Protein AF-E4ZTF1-F1 (afdb_monomer)

Solvent-accessible surface area (backbone atoms only — not comparable to full-atom values): 9663 Å² total; per-residue (Å²): 137,86,93,84,86,86,80,79,78,85,90,66,87,84,82,73,86,77,74,90,74,79,86,78,76,88,77,73,68,94,71,64,85,81,77,79,84,77,82,87,83,82,92,81,90,79,93,79,84,87,80,81,90,63,70,79,76,59,64,53,52,63,57,49,49,52,49,51,52,52,49,51,52,50,50,50,56,51,50,58,60,52,62,54,50,54,56,52,45,55,53,51,48,56,50,48,51,57,48,50,51,54,52,51,50,56,53,50,51,39,52,51,49,30,62,68,25,57,91,73,36,70,68,62,20,52,52,39,43,52,51,40,56,50,48,57,57,56,67,28,68,68,55,62,66,62,73,79,118

Foldseek 3Di:
DDDDDDDDDDPDDDDDDDPDDDDDDDDDDPPPPPPPDDDDDDDDDDDDDDDDDDVVVPPCPVVVVVVVVVVVVVCVVVCVVPVVPVVVVVVVVVVVVVLCVVLCVVLVVLVVQLVVCVVVPPVSNVVSVVVSVVSCVCSPPCNVVVPPD

InterPro domains:
  IPR019191 Essential protein Yae1, N-terminal [PF09811] (73-110)
  IPR038881 Yae1-like [PTHR18829] (54-128)

Organism: Leptosphaeria maculans (strain JN3 / isolate v23.1.3 / race Av1-4-5-6-7-8) (NCBI:txid985895)

Structure (mmCIF, N/CA/C/O backbone):
data_AF-E4ZTF1-F1
#
_entry.id   AF-E4ZTF1-F1
#
loop_
_atom_site.group_PDB
_atom_site.id
_atom_site.type_symbol
_atom_site.label_atom_id
_atom_site.label_alt_id
_atom_site.label_comp_id
_atom_site.label_asym_id
_atom_site.label_entity_id
_atom_site.label_seq_id
_atom_site.pdbx_PDB_ins_code
_atom_site.Cartn_x
_atom_site.Cartn_y
_atom_site.Cartn_z
_atom_site.occupancy
_atom_site.B_iso_or_equiv
_atom_site.auth_seq_id
_atom_site.auth_comp_id
_atom_site.auth_asym_id
_atom_site.auth_atom_id
_atom_site.pdbx_PDB_model_num
ATOM 1 N N . MET A 1 1 ? -35.620 -6.249 -41.246 1.00 35.97 1 MET A N 1
ATOM 2 C CA . MET A 1 1 ? -35.145 -5.214 -42.187 1.00 35.97 1 MET A CA 1
ATOM 3 C C . MET A 1 1 ? -34.081 -4.368 -41.490 1.00 35.97 1 MET A C 1
ATOM 5 O O . MET A 1 1 ? -34.419 -3.643 -40.570 1.00 35.97 1 MET A O 1
ATOM 9 N N . ASN A 1 2 ? -32.825 -4.595 -41.890 1.00 41.12 2 ASN A N 1
ATOM 10 C CA . ASN A 1 2 ? -31.554 -3.861 -41.730 1.00 41.12 2 ASN A CA 1
ATOM 11 C C . ASN A 1 2 ? -31.261 -2.955 -40.509 1.00 41.12 2 ASN A C 1
ATOM 13 O O . ASN A 1 2 ? -31.811 -1.861 -40.412 1.00 41.12 2 ASN A O 1
ATOM 17 N N . PRO A 1 3 ? -30.246 -3.334 -39.702 1.00 45.59 3 PRO A N 1
ATOM 18 C CA . PRO A 1 3 ? -29.502 -2.468 -38.792 1.00 45.59 3 PRO A CA 1
ATOM 19 C C . PRO A 1 3 ? -28.074 -2.204 -39.318 1.00 45.59 3 PRO A C 1
ATOM 21 O O . PRO A 1 3 ? -27.203 -3.038 -39.121 1.00 45.59 3 PRO A O 1
ATOM 24 N N . LEU A 1 4 ? -27.812 -1.069 -39.972 1.00 47.94 4 LEU A N 1
ATOM 25 C CA . LEU A 1 4 ? -26.454 -0.568 -40.264 1.00 47.94 4 LEU A CA 1
ATOM 26 C C . LEU A 1 4 ? -26.533 0.957 -40.443 1.00 47.94 4 LEU A C 1
ATOM 28 O O . LEU A 1 4 ? -26.908 1.447 -41.504 1.00 47.94 4 LEU A O 1
ATOM 32 N N . GLY A 1 5 ? -26.240 1.700 -39.376 1.00 42.84 5 GLY A N 1
ATOM 33 C CA . GLY A 1 5 ? -26.024 3.147 -39.404 1.00 42.84 5 GLY A CA 1
ATOM 34 C C . GLY A 1 5 ? -24.562 3.420 -39.082 1.00 42.84 5 GLY A C 1
ATOM 35 O O . GLY A 1 5 ? -24.199 3.579 -37.922 1.00 42.84 5 GLY A O 1
ATOM 36 N N . GLU A 1 6 ? -23.729 3.371 -40.112 1.00 42.78 6 GLU A N 1
ATOM 37 C CA . GLU A 1 6 ? -22.297 3.660 -40.089 1.00 42.78 6 GLU A CA 1
ATOM 38 C C . GLU A 1 6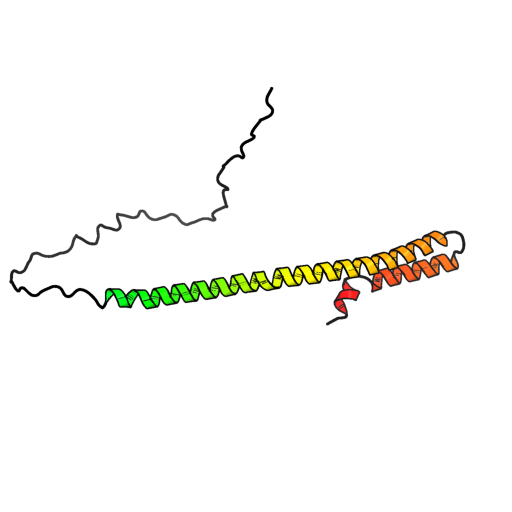 ? -22.092 5.154 -39.762 1.00 42.78 6 GLU A C 1
ATOM 40 O O . GLU A 1 6 ? -22.520 6.024 -40.518 1.00 42.78 6 GLU A O 1
ATOM 45 N N . VAL A 1 7 ? -21.493 5.474 -38.611 1.00 53.75 7 VAL A N 1
ATOM 46 C CA . VAL A 1 7 ? -21.104 6.851 -38.262 1.00 53.75 7 VAL A CA 1
ATOM 47 C C . VAL A 1 7 ? -19.615 6.997 -38.568 1.00 53.75 7 VAL A C 1
ATOM 49 O O . VAL A 1 7 ? -18.769 6.537 -37.803 1.00 53.75 7 VAL A O 1
ATOM 52 N N . SER A 1 8 ? -19.300 7.609 -39.711 1.00 50.00 8 SER A N 1
ATOM 53 C CA . SER A 1 8 ? -17.930 7.957 -40.108 1.00 50.00 8 SER A CA 1
ATOM 54 C C . SER A 1 8 ? -17.266 8.910 -39.103 1.00 50.00 8 SER A C 1
ATOM 56 O O . SER A 1 8 ? -17.899 9.887 -38.692 1.00 50.00 8 SER A O 1
ATOM 58 N N . PRO A 1 9 ? -15.982 8.715 -38.748 1.00 53.41 9 PRO A N 1
ATOM 59 C CA . PRO A 1 9 ? -15.224 9.705 -37.994 1.00 53.41 9 PRO A CA 1
ATOM 60 C C . PRO A 1 9 ? -14.840 10.893 -38.899 1.00 53.41 9 PRO A C 1
ATOM 62 O O . PRO A 1 9 ? -14.481 10.685 -40.063 1.00 53.41 9 PRO A O 1
ATOM 65 N N . PRO A 1 10 ? -14.876 12.143 -38.402 1.00 48.25 10 PRO A N 1
ATOM 66 C CA . PRO A 1 10 ? -14.440 13.295 -39.180 1.00 48.25 10 PRO A CA 1
ATOM 67 C C . PRO A 1 10 ? -12.918 13.249 -39.379 1.00 48.25 10 PRO A C 1
ATOM 69 O O . PRO A 1 10 ? -12.143 13.431 -38.442 1.00 48.25 10 PRO A O 1
ATOM 72 N N . GLN A 1 11 ? -12.488 13.025 -40.620 1.00 50.34 11 GLN A N 1
ATOM 73 C CA . GLN A 1 11 ? -11.110 13.240 -41.058 1.00 50.34 11 GLN A CA 1
ATOM 74 C C . GLN A 1 11 ? -10.873 14.746 -41.233 1.00 50.34 11 GLN A C 1
ATOM 76 O O . GLN A 1 11 ? -11.033 15.297 -42.320 1.00 50.34 11 GLN A O 1
ATOM 81 N N . GLY A 1 12 ? -10.533 15.422 -40.137 1.00 48.72 12 GLY A N 1
ATOM 82 C CA . GLY A 1 12 ? -9.988 16.780 -40.147 1.00 48.72 12 GLY A CA 1
ATOM 83 C C . GLY A 1 12 ? -8.503 16.755 -39.768 1.00 48.72 12 GLY A C 1
ATOM 84 O O . GLY A 1 12 ? -8.133 15.995 -38.872 1.00 48.72 12 GLY A O 1
ATOM 85 N N . PRO A 1 13 ? -7.629 17.546 -40.415 1.00 46.84 13 PRO A N 1
ATOM 86 C CA . PRO A 1 13 ? -6.220 17.608 -40.045 1.00 46.84 13 PRO A CA 1
ATOM 87 C C . PRO A 1 13 ? -6.052 18.265 -38.667 1.00 46.84 13 PRO A C 1
ATOM 89 O O . PRO A 1 13 ? -6.439 19.414 -38.453 1.00 46.84 13 PRO A O 1
ATOM 92 N N . THR A 1 14 ? -5.459 17.529 -37.727 1.00 48.69 14 THR A N 1
ATOM 93 C CA . THR A 1 14 ? -5.076 18.014 -36.396 1.00 48.69 14 THR A CA 1
ATOM 94 C C . THR A 1 14 ? -4.039 19.131 -36.532 1.00 48.69 14 THR A C 1
ATOM 96 O O . THR A 1 14 ? -2.886 18.887 -36.882 1.00 48.69 14 THR A O 1
ATOM 99 N N . HIS A 1 15 ? -4.448 20.371 -36.271 1.00 45.50 15 HIS A N 1
ATOM 100 C CA . HIS A 1 15 ? -3.586 21.547 -36.354 1.00 45.50 15 HIS A CA 1
ATOM 101 C C . HIS A 1 15 ? -2.708 21.634 -35.091 1.00 45.50 15 HIS A C 1
ATOM 103 O O . HIS A 1 15 ? -3.138 22.131 -34.051 1.00 45.50 15 HIS A O 1
ATOM 109 N N . LEU A 1 16 ? -1.479 21.112 -35.159 1.00 40.09 16 LEU A N 1
ATOM 110 C CA . LEU A 1 16 ? -0.447 21.367 -34.149 1.00 40.09 16 LEU A CA 1
ATOM 111 C C . LEU A 1 16 ? 0.081 22.793 -34.350 1.00 40.09 16 LEU A C 1
ATOM 113 O O . LEU A 1 16 ? 0.472 23.166 -35.454 1.00 40.09 16 LEU A O 1
ATOM 117 N N . ALA A 1 17 ? 0.060 23.600 -33.289 1.00 43.62 17 ALA A N 1
ATOM 118 C CA . ALA A 1 17 ? 0.485 24.995 -33.311 1.00 43.62 17 ALA A CA 1
ATOM 119 C C . ALA A 1 17 ? 1.964 25.127 -33.724 1.00 43.62 17 ALA A C 1
ATOM 121 O O . ALA A 1 17 ? 2.870 24.897 -32.923 1.00 43.62 17 ALA A O 1
ATOM 122 N N . ALA A 1 18 ? 2.207 25.516 -34.977 1.00 45.00 18 ALA A N 1
ATOM 123 C CA . ALA A 1 18 ? 3.513 25.954 -35.444 1.00 45.00 18 ALA A CA 1
ATOM 124 C C . ALA A 1 18 ? 3.793 27.356 -34.879 1.00 45.00 18 ALA A C 1
ATOM 126 O O . ALA A 1 18 ? 3.124 28.331 -35.227 1.00 45.00 18 ALA A O 1
ATOM 127 N N . GLY A 1 19 ? 4.762 27.451 -33.968 1.00 41.59 19 GLY A N 1
ATOM 128 C CA . GLY A 1 19 ? 5.330 28.727 -33.546 1.00 41.59 19 GLY A CA 1
ATOM 129 C C . GLY A 1 19 ? 5.931 29.484 -34.736 1.00 41.59 19 GLY A C 1
ATOM 130 O O . GLY A 1 19 ? 6.387 28.878 -35.702 1.00 41.59 19 GLY A O 1
ATOM 131 N N . HIS A 1 20 ? 5.895 30.814 -34.648 1.00 54.47 20 HIS A N 1
ATOM 132 C CA . HIS A 1 20 ? 6.386 31.790 -35.625 1.00 54.47 20 HIS A CA 1
ATOM 133 C C . HIS A 1 20 ? 7.668 31.362 -36.368 1.00 54.47 20 HIS A C 1
ATOM 135 O O . HIS A 1 20 ? 8.752 31.350 -35.786 1.00 54.47 20 HIS A O 1
ATOM 141 N N . ALA A 1 21 ? 7.554 31.117 -37.675 1.00 50.38 21 ALA A N 1
ATOM 142 C CA . ALA A 1 21 ? 8.686 31.172 -38.595 1.00 50.38 21 ALA A CA 1
ATOM 143 C C . ALA A 1 21 ? 8.817 32.609 -39.154 1.00 50.38 21 ALA A C 1
ATOM 145 O O . ALA A 1 21 ? 7.790 33.236 -39.431 1.00 50.38 21 ALA A O 1
ATOM 146 N N . PRO A 1 22 ? 10.035 33.163 -39.305 1.00 59.41 22 PRO A N 1
ATOM 147 C CA . PRO A 1 22 ? 10.243 34.486 -39.900 1.00 59.41 22 PRO A CA 1
ATOM 148 C C . PRO A 1 22 ? 9.831 34.511 -41.388 1.00 59.41 22 PRO A C 1
ATOM 150 O O . PRO A 1 22 ? 9.803 33.454 -42.025 1.00 59.41 22 PRO A O 1
ATOM 153 N N . PRO A 1 23 ? 9.507 35.690 -41.960 1.00 56.19 23 PRO A N 1
ATOM 154 C CA . PRO A 1 23 ? 9.066 35.795 -43.347 1.00 56.19 23 PRO A CA 1
ATOM 155 C C . PRO A 1 23 ? 10.167 35.325 -44.303 1.00 56.19 23 PRO A C 1
ATOM 157 O O . PRO A 1 23 ? 11.320 35.746 -44.213 1.00 56.19 23 PRO A O 1
ATOM 160 N N . THR A 1 24 ? 9.794 34.438 -45.220 1.00 55.75 24 THR A N 1
ATOM 161 C CA . THR A 1 24 ? 10.641 33.950 -46.310 1.00 55.75 24 THR A CA 1
ATOM 162 C C . THR A 1 24 ? 10.985 35.122 -47.243 1.00 55.75 24 THR A C 1
ATOM 164 O O . THR A 1 24 ? 10.069 35.845 -47.644 1.00 55.75 24 THR A O 1
ATOM 167 N N . PRO A 1 25 ? 12.262 35.353 -47.604 1.00 59.81 25 PRO A N 1
ATOM 168 C CA . PRO A 1 25 ? 12.597 36.293 -48.670 1.00 59.81 25 PRO A CA 1
ATOM 169 C C . PRO A 1 25 ? 12.094 35.747 -50.021 1.00 59.81 25 PRO A C 1
ATOM 171 O O . PRO A 1 25 ? 11.961 34.528 -50.171 1.00 59.81 25 PRO A O 1
ATOM 174 N N . PRO A 1 26 ? 11.797 36.612 -51.008 1.00 54.16 26 PRO A N 1
ATOM 175 C CA . PRO A 1 26 ? 11.411 36.152 -52.333 1.00 54.16 26 PRO A CA 1
ATOM 176 C C . PRO A 1 26 ? 12.613 35.434 -52.952 1.00 54.16 26 PRO A C 1
ATOM 178 O O . PRO A 1 26 ? 13.658 36.038 -53.181 1.00 54.16 26 PRO A O 1
ATOM 181 N N . HIS A 1 27 ? 12.490 34.127 -53.163 1.00 53.19 27 HIS A N 1
ATOM 182 C CA . HIS A 1 27 ? 13.487 33.375 -53.907 1.00 53.19 27 HIS A CA 1
ATOM 183 C C . HIS A 1 27 ? 13.264 33.625 -55.398 1.00 53.19 27 HIS A C 1
ATOM 185 O O . HIS A 1 27 ? 12.376 33.025 -56.005 1.00 53.19 27 HIS A O 1
ATOM 191 N N . ASP A 1 28 ? 14.080 34.512 -55.969 1.00 55.03 28 ASP A N 1
ATOM 192 C CA . ASP A 1 28 ? 14.380 34.477 -57.395 1.00 55.03 28 ASP A CA 1
ATOM 193 C C . ASP A 1 28 ? 15.029 33.123 -57.727 1.00 55.03 28 ASP A C 1
ATOM 195 O O . ASP A 1 28 ? 15.788 32.541 -56.949 1.00 55.03 28 ASP A O 1
ATOM 199 N N . ASN A 1 29 ? 14.600 32.583 -58.858 1.00 57.72 29 ASN A N 1
ATOM 200 C CA . ASN A 1 29 ? 14.756 31.214 -59.328 1.00 57.72 29 ASN A CA 1
ATOM 201 C C . ASN A 1 29 ? 16.150 30.580 -59.050 1.00 57.72 29 ASN A C 1
ATOM 203 O O . ASN A 1 29 ? 17.134 30.989 -59.664 1.00 57.72 29 ASN A O 1
ATOM 207 N N . PRO A 1 30 ? 16.262 29.514 -58.226 1.00 57.62 30 PRO A N 1
ATOM 208 C CA . PRO A 1 30 ? 17.543 28.905 -57.828 1.00 57.62 30 PRO A CA 1
ATOM 209 C C . PRO A 1 30 ? 18.260 28.107 -58.941 1.00 57.62 30 PRO A C 1
ATOM 211 O O . PRO A 1 30 ? 19.200 27.366 -58.660 1.00 57.62 30 PRO A O 1
ATOM 214 N N . LEU A 1 31 ? 17.811 28.218 -60.196 1.00 53.72 31 LEU A N 1
ATOM 215 C CA . LEU A 1 31 ? 18.425 27.586 -61.370 1.00 53.72 31 LEU A CA 1
ATOM 216 C C . LEU A 1 31 ? 19.021 28.588 -62.379 1.00 53.72 31 LEU A C 1
ATOM 218 O O . LEU A 1 31 ? 19.566 28.148 -63.391 1.00 53.72 31 LEU A O 1
ATOM 222 N N . ASP A 1 32 ? 18.941 29.901 -62.132 1.00 55.59 32 ASP A N 1
ATOM 223 C CA . ASP A 1 32 ? 19.371 30.924 -63.106 1.00 55.59 32 ASP A CA 1
ATOM 224 C C . ASP A 1 32 ? 20.895 31.198 -63.107 1.00 55.59 32 ASP A C 1
ATOM 226 O O . ASP A 1 32 ? 21.456 31.655 -64.101 1.00 55.59 32 ASP A O 1
ATOM 230 N N . ASP A 1 33 ? 21.616 30.806 -62.051 1.00 63.09 33 ASP A N 1
ATOM 231 C CA . ASP A 1 33 ? 23.062 31.070 -61.913 1.00 63.09 33 ASP A CA 1
ATOM 232 C C . ASP A 1 33 ? 23.975 30.044 -62.614 1.00 63.09 33 ASP A C 1
ATOM 234 O O . ASP A 1 33 ? 25.191 30.225 -62.682 1.00 63.09 33 ASP A O 1
ATOM 238 N N . ILE A 1 34 ? 23.428 28.943 -63.142 1.00 59.56 34 ILE A N 1
ATOM 239 C CA . ILE A 1 34 ? 24.246 27.826 -63.655 1.00 59.56 34 ILE A CA 1
ATOM 240 C C . ILE A 1 34 ? 24.629 28.015 -65.135 1.00 59.56 34 ILE A C 1
ATOM 242 O O . ILE A 1 34 ? 25.632 27.458 -65.582 1.00 59.56 34 ILE A O 1
ATOM 246 N N . TYR A 1 35 ? 23.887 28.825 -65.903 1.00 56.28 35 TYR A N 1
ATOM 247 C CA . TYR A 1 35 ? 24.025 28.864 -67.370 1.00 56.28 35 TYR A CA 1
ATOM 248 C C . TYR A 1 35 ? 24.395 30.222 -67.994 1.00 56.28 35 TYR A C 1
ATOM 250 O O . TYR A 1 35 ? 24.479 30.300 -69.218 1.00 56.28 35 TYR A O 1
ATOM 258 N N . HIS A 1 36 ? 24.696 31.271 -67.218 1.00 50.44 36 HIS A N 1
ATOM 259 C CA . HIS A 1 36 ? 24.928 32.621 -67.772 1.00 50.44 36 HIS A CA 1
ATOM 260 C C . HIS A 1 36 ? 26.375 33.144 -67.786 1.00 50.44 36 HIS A C 1
ATOM 262 O O . HIS A 1 36 ? 26.596 34.342 -67.955 1.00 50.44 36 HIS A O 1
ATOM 268 N N . SER A 1 37 ? 27.405 32.300 -67.689 1.00 58.94 37 SER A N 1
ATOM 269 C CA . SER A 1 37 ? 28.791 32.774 -67.872 1.00 58.94 37 SER A CA 1
ATOM 270 C C . SER A 1 37 ? 29.719 31.720 -68.468 1.00 58.94 37 SER A C 1
ATOM 272 O O . SER A 1 37 ? 30.589 31.183 -67.791 1.00 58.94 37 SER A O 1
ATOM 274 N N . ALA A 1 38 ? 29.577 31.464 -69.769 1.00 52.69 38 ALA A N 1
ATOM 275 C CA . ALA A 1 38 ? 30.655 30.879 -70.561 1.00 52.69 38 ALA A CA 1
ATOM 276 C C . ALA A 1 38 ? 31.075 31.872 -71.667 1.00 52.69 38 ALA A C 1
ATOM 278 O O . ALA A 1 38 ? 30.246 32.219 -72.511 1.00 52.69 38 ALA A O 1
ATOM 279 N N . PRO A 1 39 ? 32.329 32.369 -71.667 1.00 58.44 39 PRO A N 1
ATOM 280 C CA . PRO A 1 39 ? 32.857 33.212 -72.739 1.00 58.44 39 PRO A CA 1
ATOM 281 C C . PRO A 1 39 ? 33.036 32.407 -74.047 1.00 58.44 39 PRO A C 1
ATOM 283 O O . PRO A 1 39 ? 33.133 31.179 -74.002 1.00 58.44 39 PRO A O 1
ATOM 286 N N . PRO A 1 40 ? 33.081 33.072 -75.220 1.00 42.16 40 PRO A N 1
ATOM 287 C CA . PRO A 1 40 ? 33.167 32.407 -76.521 1.00 42.16 40 PRO A CA 1
ATOM 288 C C . PRO A 1 40 ? 34.438 31.548 -76.673 1.00 42.16 40 PRO A C 1
ATOM 290 O O . PRO A 1 40 ? 3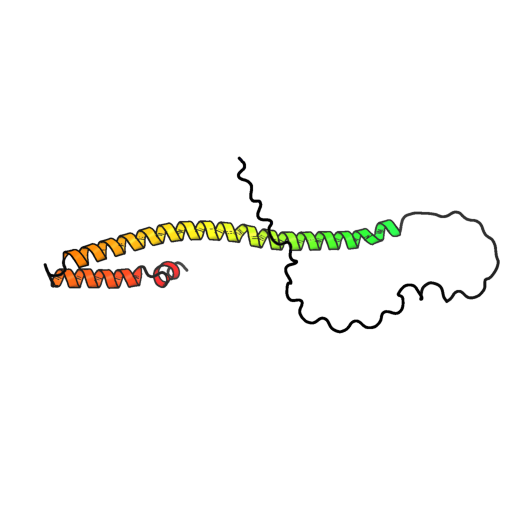5.521 31.920 -76.226 1.00 42.16 40 PRO A O 1
ATOM 293 N N . SER A 1 41 ? 34.259 30.395 -77.323 1.00 43.19 41 SER A N 1
ATOM 294 C CA . SER A 1 41 ? 35.170 29.259 -77.544 1.00 43.19 41 SER A CA 1
ATO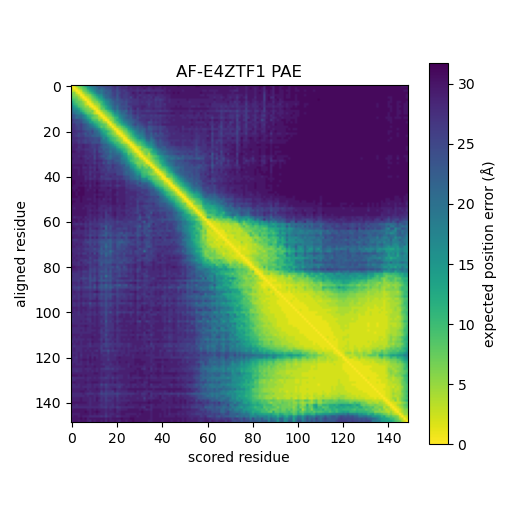M 295 C C . SER A 1 41 ? 36.636 29.570 -77.891 1.00 43.19 41 SER A C 1
ATOM 297 O O . SER A 1 41 ? 36.907 30.506 -78.644 1.00 43.19 41 SER A O 1
ATOM 299 N N . PRO A 1 42 ? 37.557 28.634 -77.577 1.00 44.25 42 PRO A N 1
ATOM 300 C CA . PRO A 1 42 ? 38.685 28.334 -78.450 1.00 44.25 42 PRO A CA 1
ATOM 301 C C . PRO A 1 42 ? 38.590 26.915 -79.039 1.00 44.25 42 PRO A C 1
ATOM 303 O O . PRO A 1 42 ? 38.402 25.916 -78.348 1.00 44.25 42 PRO A O 1
ATOM 306 N N . THR A 1 43 ? 38.734 26.845 -80.357 1.00 46.59 43 THR A N 1
ATOM 307 C CA . THR A 1 43 ? 38.806 25.640 -81.188 1.00 46.59 43 THR A CA 1
ATOM 308 C C . THR A 1 43 ? 40.121 24.878 -80.960 1.00 46.59 43 THR A C 1
ATOM 310 O O . THR A 1 43 ? 41.177 25.460 -81.186 1.00 46.59 43 THR A O 1
ATOM 313 N N . ALA A 1 44 ? 40.083 23.582 -80.614 1.00 37.19 44 ALA A N 1
ATOM 314 C CA . ALA A 1 44 ? 41.101 22.583 -80.997 1.00 37.19 44 ALA A CA 1
ATOM 315 C C . ALA A 1 44 ? 40.633 21.139 -80.675 1.00 37.19 44 ALA A C 1
ATOM 317 O O . ALA A 1 44 ? 40.031 20.924 -79.623 1.00 37.19 44 ALA A O 1
ATOM 318 N N . PRO A 1 45 ? 40.898 20.142 -81.545 1.00 51.53 45 PRO A N 1
ATOM 319 C CA . PRO A 1 45 ? 40.393 18.779 -81.401 1.00 51.53 45 PRO A CA 1
ATOM 320 C C . PRO A 1 45 ? 41.389 17.891 -80.645 1.00 51.53 45 PRO A C 1
ATOM 322 O O . PRO A 1 45 ? 42.565 17.860 -80.999 1.00 51.53 45 PRO A O 1
ATOM 325 N N . ASN A 1 46 ? 40.930 17.096 -79.674 1.00 37.59 46 ASN A N 1
ATOM 326 C CA . ASN A 1 46 ? 41.564 15.799 -79.431 1.00 37.59 46 ASN A CA 1
ATOM 327 C C . ASN A 1 46 ? 40.633 14.820 -78.699 1.00 37.59 46 ASN A C 1
ATOM 329 O O . ASN A 1 46 ? 40.311 14.972 -77.525 1.00 37.59 46 ASN A O 1
ATOM 333 N N . THR A 1 47 ? 40.212 13.803 -79.440 1.00 52.06 47 THR A N 1
ATOM 334 C CA . THR A 1 47 ? 39.686 12.508 -78.997 1.00 52.06 47 THR A CA 1
ATOM 335 C C . THR A 1 47 ? 40.488 11.924 -77.837 1.00 52.06 47 THR A C 1
ATOM 337 O O . THR A 1 47 ? 41.679 11.728 -78.028 1.00 52.06 47 THR A O 1
ATOM 340 N N . LEU A 1 48 ? 39.840 11.550 -76.724 1.00 44.97 48 LEU A N 1
ATOM 341 C CA . LEU A 1 48 ? 40.201 10.426 -75.834 1.00 44.97 48 LEU A CA 1
ATOM 342 C C . LEU A 1 48 ? 38.971 10.047 -74.960 1.00 44.97 48 LEU A C 1
ATOM 344 O O . LEU A 1 48 ? 38.170 10.923 -74.631 1.00 44.97 48 LEU A O 1
ATOM 348 N N . PRO A 1 49 ? 38.759 8.755 -74.635 1.00 46.31 49 PRO A N 1
ATOM 349 C CA . PRO A 1 49 ? 37.475 8.230 -74.169 1.00 46.31 49 PRO A CA 1
ATOM 350 C C . PRO A 1 49 ? 37.221 8.483 -72.677 1.00 46.31 49 PRO A C 1
ATOM 352 O O . PRO A 1 49 ? 38.123 8.398 -71.845 1.00 46.31 49 PRO A O 1
ATOM 355 N N . ALA A 1 50 ? 35.950 8.722 -72.351 1.00 51.06 50 ALA A N 1
ATOM 356 C CA . ALA A 1 50 ? 35.427 8.841 -70.997 1.00 51.06 50 ALA A CA 1
ATOM 357 C C . ALA A 1 50 ? 35.816 7.632 -70.124 1.00 51.06 50 ALA A C 1
ATOM 359 O O . ALA A 1 50 ? 35.401 6.503 -70.386 1.00 51.06 50 ALA A O 1
ATOM 360 N N . HIS A 1 51 ? 36.582 7.877 -69.061 1.00 48.75 51 HIS A N 1
ATOM 361 C CA . HIS A 1 51 ? 36.625 6.996 -67.897 1.00 48.75 51 HIS A CA 1
ATOM 362 C C . HIS A 1 51 ? 35.424 7.324 -67.007 1.00 48.75 51 HIS A C 1
ATOM 364 O O . HIS A 1 51 ? 35.379 8.420 -66.447 1.00 48.75 51 HIS A O 1
ATOM 370 N N . PRO A 1 52 ? 34.454 6.415 -66.827 1.00 59.59 52 PRO A N 1
ATOM 371 C CA . PRO A 1 52 ? 33.560 6.510 -65.694 1.00 59.59 52 PRO A CA 1
ATOM 372 C C . PRO A 1 52 ? 34.273 5.884 -64.479 1.00 59.59 52 PRO A C 1
ATOM 374 O O . PRO A 1 52 ? 35.059 4.953 -64.639 1.00 59.59 52 PRO A O 1
ATOM 377 N N . ARG A 1 53 ? 33.897 6.304 -63.266 1.00 54.78 53 ARG A N 1
ATOM 378 C CA . ARG A 1 53 ? 34.044 5.539 -62.005 1.00 54.78 53 ARG A CA 1
ATOM 379 C C . ARG A 1 53 ? 35.381 5.648 -61.262 1.00 54.78 53 ARG A C 1
ATOM 381 O O . ARG A 1 53 ? 36.332 4.934 -61.546 1.00 54.78 53 ARG A O 1
ATOM 388 N N . ALA A 1 54 ? 35.353 6.443 -60.192 1.00 50.19 54 ALA A N 1
ATOM 389 C CA . ALA A 1 54 ? 35.913 6.086 -58.876 1.00 50.19 54 ALA A CA 1
ATOM 390 C C . ALA A 1 54 ? 35.534 7.138 -57.816 1.00 50.19 54 ALA A C 1
ATOM 392 O O . ALA A 1 54 ? 35.247 6.791 -56.675 1.00 50.19 54 ALA A O 1
ATOM 393 N N . HIS A 1 55 ? 35.495 8.419 -58.200 1.00 50.25 55 HIS A N 1
ATOM 394 C CA . HIS A 1 55 ? 35.357 9.530 -57.250 1.00 50.25 55 HIS A CA 1
ATOM 395 C C . HIS A 1 55 ? 33.926 9.755 -56.726 1.00 50.25 55 HIS A C 1
ATOM 397 O O . HIS A 1 55 ? 33.760 10.112 -55.565 1.00 50.25 55 HIS A O 1
ATOM 403 N N . GLU A 1 56 ? 32.888 9.478 -57.521 1.00 52.03 56 GLU A N 1
ATOM 404 C CA . GLU A 1 56 ? 31.486 9.626 -57.078 1.00 52.03 56 GLU A CA 1
ATOM 405 C C . GLU A 1 56 ? 31.042 8.535 -56.092 1.00 52.03 56 GLU A C 1
ATOM 407 O O . GLU A 1 56 ? 30.236 8.793 -55.208 1.00 52.03 56 GLU A O 1
ATOM 412 N N . ILE A 1 57 ? 31.606 7.325 -56.180 1.00 52.47 57 ILE A N 1
ATOM 413 C CA . ILE A 1 57 ? 31.227 6.193 -55.313 1.00 52.47 57 ILE A CA 1
ATOM 414 C C . ILE A 1 57 ? 31.853 6.329 -53.908 1.00 52.47 57 ILE A C 1
ATOM 416 O O . ILE A 1 57 ? 31.328 5.783 -52.939 1.00 52.47 57 ILE A O 1
ATOM 420 N N . LEU A 1 58 ? 32.958 7.077 -53.771 1.00 53.94 58 LEU A N 1
ATOM 421 C CA . LEU A 1 58 ? 33.691 7.229 -52.505 1.00 53.94 58 LEU A CA 1
ATOM 422 C C . LEU A 1 58 ? 33.174 8.366 -51.599 1.00 53.94 58 LEU A C 1
ATOM 424 O O . LEU A 1 58 ? 33.406 8.318 -50.392 1.00 53.94 58 LEU A O 1
ATOM 428 N N . SER A 1 59 ? 32.491 9.376 -52.151 1.00 58.84 59 SER A N 1
ATOM 429 C CA . SER A 1 59 ? 32.092 10.597 -51.419 1.00 58.84 59 SER A CA 1
ATOM 430 C C . SER A 1 59 ? 30.887 10.395 -50.485 1.00 58.84 59 SER A C 1
ATOM 432 O O . SER A 1 59 ? 30.796 11.019 -49.427 1.00 58.84 59 SER A O 1
ATOM 434 N N . ASP A 1 60 ? 29.988 9.468 -50.826 1.00 63.91 60 ASP A N 1
ATOM 435 C CA . ASP A 1 60 ? 28.750 9.229 -50.069 1.00 63.91 60 ASP A CA 1
ATOM 436 C C . ASP A 1 60 ? 28.914 8.274 -48.881 1.00 63.91 60 ASP A C 1
ATOM 438 O O . ASP A 1 60 ? 28.074 8.257 -47.980 1.00 63.91 60 ASP A O 1
ATOM 442 N N . LEU A 1 61 ? 29.995 7.491 -48.830 1.00 74.38 61 LEU A N 1
ATOM 443 C CA . LEU A 1 61 ? 30.255 6.552 -47.732 1.00 74.38 61 LEU A CA 1
ATOM 444 C C . LEU A 1 61 ? 30.417 7.249 -46.366 1.00 74.38 61 LEU A C 1
ATOM 446 O O . LEU A 1 61 ? 29.753 6.831 -45.418 1.00 74.38 61 LEU A O 1
ATOM 450 N N . PRO A 1 62 ? 31.216 8.327 -46.234 1.00 74.44 62 PRO A N 1
ATOM 451 C CA . PRO A 1 62 ? 31.328 9.085 -44.987 1.00 74.44 62 PRO A CA 1
ATOM 452 C C . PRO A 1 62 ? 30.004 9.706 -44.532 1.00 74.44 62 PRO A C 1
ATOM 454 O O . PRO A 1 62 ? 29.696 9.707 -43.343 1.00 74.44 62 PRO A O 1
ATOM 457 N N . SER A 1 63 ? 29.207 10.225 -45.467 1.00 73.81 63 SER A N 1
ATOM 458 C CA . SER A 1 63 ? 27.891 10.803 -45.170 1.00 73.81 63 SER A CA 1
ATOM 459 C C . SER A 1 63 ? 26.903 9.729 -44.713 1.00 73.81 63 SER A C 1
ATOM 461 O O . SER A 1 63 ? 26.186 9.924 -43.732 1.00 73.81 63 SER A O 1
ATOM 463 N N . ARG A 1 64 ? 26.921 8.561 -45.364 1.00 75.94 64 ARG A N 1
ATOM 464 C CA . ARG A 1 64 ? 26.121 7.394 -44.980 1.00 75.94 64 ARG A CA 1
ATOM 465 C C . ARG A 1 64 ? 26.529 6.849 -43.615 1.00 75.94 64 ARG A C 1
ATOM 467 O O . ARG A 1 64 ? 25.655 6.512 -42.829 1.00 75.94 64 ARG A O 1
ATOM 474 N N . GLN A 1 65 ? 27.825 6.823 -43.309 1.00 80.94 65 GLN A N 1
ATOM 475 C CA . GLN A 1 65 ? 28.316 6.423 -41.992 1.00 80.94 65 GLN A CA 1
ATOM 476 C C . GLN A 1 65 ? 27.823 7.382 -40.905 1.00 80.94 65 GLN A C 1
ATOM 478 O O . GLN A 1 65 ? 27.282 6.929 -39.906 1.00 80.94 65 GLN A O 1
ATOM 483 N N . ARG A 1 66 ? 27.898 8.703 -41.127 1.00 81.44 66 ARG A N 1
ATOM 484 C CA . ARG A 1 66 ? 27.345 9.688 -40.179 1.00 81.44 66 ARG A CA 1
ATOM 485 C C . ARG A 1 66 ? 25.840 9.522 -39.980 1.00 81.44 66 ARG A C 1
ATOM 487 O O . ARG A 1 66 ? 25.366 9.678 -38.858 1.00 81.44 66 ARG A O 1
ATOM 494 N N . ALA A 1 67 ? 25.094 9.219 -41.043 1.00 79.94 67 ALA A N 1
ATOM 495 C CA . ALA A 1 67 ? 23.663 8.946 -40.948 1.00 79.94 67 ALA A CA 1
ATOM 496 C C . ALA A 1 67 ? 23.392 7.690 -40.102 1.00 79.94 67 ALA A C 1
ATOM 498 O O . ALA A 1 67 ? 22.604 7.761 -39.166 1.00 79.94 67 ALA A O 1
ATOM 499 N N . LEU A 1 68 ? 24.118 6.594 -40.354 1.00 84.69 68 LEU A N 1
ATOM 500 C CA . LEU A 1 68 ? 24.013 5.353 -39.579 1.00 84.69 68 LEU A CA 1
ATOM 501 C C . LEU A 1 68 ? 24.395 5.547 -38.106 1.00 84.69 68 LEU A C 1
ATOM 503 O O . LEU A 1 68 ? 23.680 5.074 -37.231 1.00 84.69 68 LEU A O 1
ATOM 507 N N . ASP A 1 69 ? 25.478 6.270 -37.819 1.00 81.44 69 ASP A N 1
ATOM 508 C CA . ASP A 1 69 ? 25.917 6.547 -36.447 1.00 81.44 69 ASP A CA 1
ATOM 509 C C . ASP A 1 69 ? 24.898 7.424 -35.701 1.00 81.44 69 ASP A C 1
ATOM 511 O O . ASP A 1 69 ? 24.615 7.211 -34.520 1.00 81.44 69 ASP A O 1
ATOM 515 N N . THR A 1 70 ? 24.307 8.401 -36.397 1.00 79.06 70 THR A N 1
ATOM 516 C CA . THR A 1 70 ? 23.262 9.269 -35.835 1.00 79.06 70 THR A CA 1
ATOM 517 C C . THR A 1 70 ? 21.978 8.487 -35.564 1.00 79.06 70 THR A C 1
ATOM 519 O O . THR A 1 70 ? 21.359 8.675 -34.513 1.00 79.06 70 THR A O 1
ATOM 522 N N . ASP A 1 71 ? 21.592 7.597 -36.478 1.00 82.19 71 ASP A N 1
ATOM 523 C CA . ASP A 1 71 ? 20.438 6.715 -36.311 1.00 82.19 71 ASP A CA 1
ATOM 524 C C . ASP A 1 71 ? 20.666 5.724 -35.167 1.00 82.19 71 ASP A C 1
ATOM 526 O O . ASP A 1 71 ? 19.809 5.613 -34.295 1.00 82.19 71 ASP A O 1
ATOM 530 N N . ALA A 1 72 ? 21.849 5.112 -35.071 1.00 82.31 72 ALA A N 1
ATOM 531 C CA . ALA A 1 72 ? 22.208 4.215 -33.973 1.00 82.31 72 ALA A CA 1
ATOM 532 C C . ALA A 1 72 ? 22.210 4.930 -32.610 1.00 82.31 72 ALA A C 1
ATOM 534 O O . ALA A 1 72 ? 21.745 4.379 -31.613 1.00 82.31 72 ALA A O 1
ATOM 535 N N . TYR A 1 73 ? 22.687 6.178 -32.544 1.00 81.81 73 TYR A N 1
ATOM 536 C CA . TYR A 1 73 ? 22.637 6.981 -31.319 1.00 81.81 73 TYR A CA 1
ATOM 537 C C . TYR A 1 73 ? 21.197 7.337 -30.919 1.00 81.81 73 TYR A C 1
ATOM 539 O O . TYR A 1 73 ? 20.833 7.253 -29.742 1.00 81.81 73 TYR A O 1
ATOM 547 N N . ARG A 1 74 ? 20.354 7.706 -31.893 1.00 84.19 74 ARG A N 1
ATOM 548 C CA . ARG A 1 74 ? 18.927 7.984 -31.669 1.00 84.19 74 ARG A CA 1
ATOM 549 C C . ARG A 1 7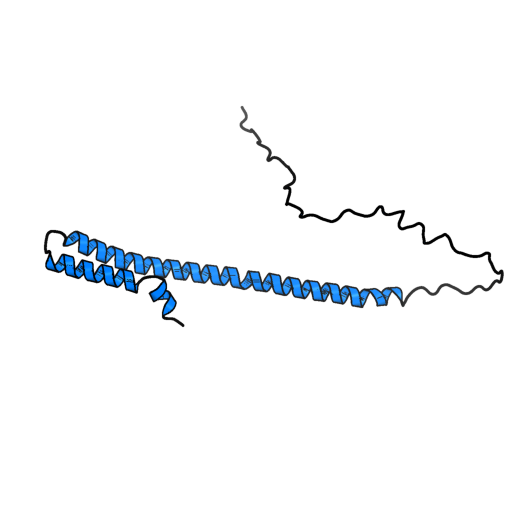4 ? 18.167 6.744 -31.223 1.00 84.19 74 ARG A C 1
ATOM 551 O O . ARG A 1 74 ? 17.410 6.825 -30.258 1.00 84.19 74 ARG A O 1
ATOM 558 N N . GLU A 1 75 ? 18.391 5.622 -31.892 1.00 79.94 75 GLU A N 1
ATOM 559 C CA . GLU A 1 75 ? 17.821 4.326 -31.546 1.00 79.94 75 GLU A CA 1
ATOM 560 C C . GLU A 1 75 ? 18.281 3.892 -30.152 1.00 79.94 75 GLU A C 1
ATOM 562 O O . GLU A 1 75 ? 17.454 3.528 -29.323 1.00 79.94 75 GLU A O 1
ATOM 567 N N . GLY A 1 76 ? 19.569 4.038 -29.832 1.00 77.12 76 GLY A N 1
ATOM 568 C CA . GLY A 1 76 ? 20.100 3.768 -28.499 1.00 77.12 76 GLY A CA 1
ATOM 569 C C . GLY A 1 76 ? 19.429 4.621 -27.420 1.00 77.12 76 GLY A C 1
ATOM 570 O O . GLY A 1 76 ? 19.018 4.105 -26.384 1.00 77.12 76 GLY A O 1
ATOM 571 N N . LEU A 1 77 ? 19.250 5.922 -27.648 1.00 71.94 77 LEU A N 1
ATOM 572 C CA . LEU A 1 77 ? 18.540 6.800 -26.711 1.00 71.94 77 LEU A CA 1
ATOM 573 C C . LEU A 1 77 ? 17.053 6.450 -26.569 1.00 71.94 77 LEU A C 1
ATOM 575 O O . LEU A 1 77 ? 16.522 6.512 -25.460 1.00 71.94 77 LEU A O 1
ATOM 579 N N . ALA A 1 78 ? 16.381 6.109 -27.668 1.00 71.88 78 ALA A N 1
ATOM 580 C CA . ALA A 1 78 ? 14.966 5.753 -27.667 1.00 71.88 78 ALA A CA 1
ATOM 581 C C . ALA A 1 78 ? 14.726 4.404 -26.970 1.00 71.88 78 ALA A C 1
ATOM 583 O O . ALA A 1 78 ? 13.883 4.316 -26.074 1.00 71.88 78 ALA A O 1
ATOM 584 N N . ASN A 1 79 ? 15.523 3.388 -27.306 1.00 68.25 79 ASN A N 1
ATOM 585 C CA . ASN A 1 79 ? 15.416 2.045 -26.743 1.00 68.25 79 ASN A CA 1
ATOM 586 C C . ASN A 1 79 ? 15.736 2.046 -25.246 1.00 68.25 79 ASN A C 1
ATOM 588 O O . ASN A 1 79 ? 14.979 1.476 -24.465 1.00 68.25 79 ASN A O 1
ATOM 592 N N . ASN A 1 80 ? 16.786 2.754 -24.816 1.00 63.38 80 ASN A N 1
ATOM 593 C CA . ASN A 1 80 ? 17.143 2.825 -23.396 1.00 63.38 80 ASN A CA 1
ATOM 594 C C . ASN A 1 80 ? 16.095 3.573 -22.557 1.00 63.38 80 ASN A C 1
ATOM 596 O O . ASN A 1 80 ? 15.829 3.186 -21.422 1.00 63.38 80 ASN A O 1
ATOM 600 N N . LYS A 1 81 ? 15.465 4.627 -23.096 1.00 66.62 81 LYS A N 1
ATOM 601 C CA . LYS A 1 81 ? 14.406 5.354 -22.374 1.00 66.62 81 LYS A CA 1
ATOM 602 C C . LYS A 1 81 ? 13.127 4.532 -22.221 1.00 66.62 81 LYS A C 1
ATOM 604 O O . LYS A 1 81 ? 12.464 4.652 -21.197 1.00 66.62 81 LYS A O 1
ATOM 609 N N . GLY A 1 82 ? 12.782 3.714 -23.216 1.00 64.31 82 GLY A N 1
ATOM 610 C CA . GLY A 1 82 ? 11.594 2.859 -23.171 1.00 64.31 82 GLY A CA 1
ATOM 611 C C . GLY A 1 82 ? 11.783 1.589 -22.338 1.00 64.31 82 GLY A C 1
ATOM 612 O O . GLY A 1 82 ? 10.900 1.237 -21.560 1.00 64.31 82 GLY A O 1
ATOM 613 N N . GLN A 1 83 ? 12.938 0.924 -22.463 1.00 68.06 83 GLN A N 1
ATOM 614 C CA . GLN A 1 83 ? 13.159 -0.407 -21.884 1.00 68.06 83 GLN A CA 1
ATOM 615 C C . GLN A 1 83 ? 13.053 -0.447 -20.357 1.00 68.06 83 GLN A C 1
ATOM 617 O O . GLN A 1 83 ? 12.449 -1.368 -19.815 1.00 68.06 83 GLN A O 1
ATOM 622 N N . TYR A 1 84 ? 13.608 0.541 -19.656 1.00 73.44 84 TYR A N 1
ATOM 623 C CA . TYR A 1 84 ? 13.643 0.519 -18.189 1.00 73.44 84 TYR A CA 1
ATOM 624 C C . TYR A 1 84 ? 12.461 1.238 -17.541 1.00 73.44 84 TYR A C 1
ATOM 626 O O . TYR A 1 84 ? 12.151 0.980 -16.380 1.00 73.44 84 TYR A O 1
ATOM 634 N N . LEU A 1 85 ? 11.779 2.121 -18.276 1.00 81.12 85 LEU A N 1
ATOM 635 C CA . LEU A 1 85 ? 10.676 2.902 -17.724 1.00 81.12 85 LEU A CA 1
ATOM 636 C C . LEU A 1 85 ? 9.461 2.024 -17.426 1.00 81.12 85 LEU A C 1
ATOM 638 O O . LEU A 1 85 ? 8.890 2.112 -16.344 1.00 81.12 85 LEU A O 1
ATOM 642 N N . GLN A 1 86 ? 9.083 1.167 -18.375 1.00 82.44 86 GLN A N 1
ATOM 643 C CA . GLN A 1 86 ? 7.911 0.316 -18.211 1.00 82.44 86 GLN A CA 1
ATOM 644 C C . GLN A 1 86 ? 8.171 -0.816 -17.216 1.00 82.44 86 GLN A C 1
ATOM 646 O O . GLN A 1 86 ? 7.358 -1.032 -16.328 1.00 82.44 86 GLN A O 1
ATOM 651 N N . ALA A 1 87 ? 9.345 -1.452 -17.283 1.00 82.69 87 ALA A N 1
ATOM 652 C CA . ALA A 1 87 ? 9.736 -2.477 -16.317 1.00 82.69 87 ALA A CA 1
ATOM 653 C C . ALA A 1 87 ? 9.788 -1.929 -14.879 1.00 82.69 87 ALA A C 1
ATOM 655 O O . ALA A 1 87 ? 9.235 -2.539 -13.966 1.00 82.69 87 ALA A O 1
ATOM 656 N N . GLY A 1 88 ? 10.386 -0.746 -14.682 1.00 83.38 88 GLY A N 1
ATOM 657 C CA . GLY A 1 88 ? 10.424 -0.095 -13.372 1.00 83.38 88 GLY A CA 1
ATOM 658 C C . GLY A 1 88 ? 9.041 0.338 -12.877 1.00 83.38 88 GLY A C 1
ATOM 659 O O . GLY A 1 88 ? 8.760 0.248 -11.682 1.00 83.38 88 GLY A O 1
ATOM 660 N N . PHE A 1 89 ? 8.154 0.770 -13.780 1.00 85.88 89 PHE A N 1
ATOM 661 C CA . PHE A 1 89 ? 6.767 1.073 -13.431 1.00 85.88 89 PHE A CA 1
ATOM 662 C C . PHE A 1 89 ? 5.994 -0.181 -13.019 1.00 85.88 89 PHE A C 1
ATOM 664 O O . PHE A 1 89 ? 5.335 -0.157 -11.986 1.00 85.88 89 PHE A O 1
ATOM 671 N N . ASP A 1 90 ? 6.087 -1.267 -13.784 1.00 87.00 90 ASP A N 1
ATOM 672 C CA . ASP A 1 90 ? 5.353 -2.504 -13.514 1.00 87.00 90 ASP A CA 1
ATOM 673 C C . ASP A 1 90 ? 5.777 -3.118 -12.170 1.00 87.00 90 ASP A C 1
ATOM 675 O O . ASP A 1 90 ? 4.930 -3.507 -11.359 1.00 87.00 90 ASP A O 1
ATOM 679 N N . G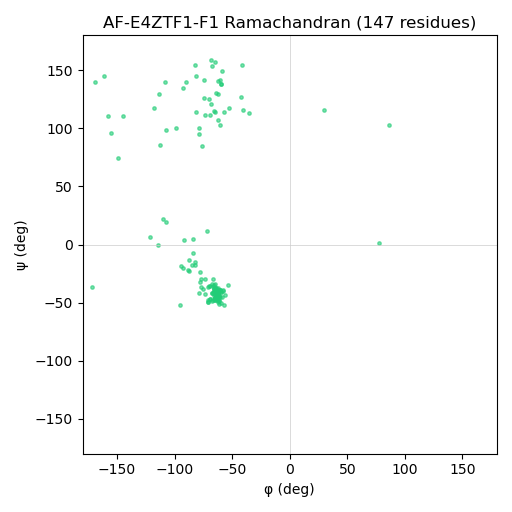LU A 1 91 ? 7.083 -3.133 -11.886 1.00 87.69 91 GLU A N 1
ATOM 680 C CA . GLU A 1 91 ? 7.621 -3.583 -10.601 1.00 87.69 91 GLU A CA 1
ATOM 681 C C . GLU A 1 91 ? 7.178 -2.668 -9.448 1.00 87.69 91 GLU A C 1
ATOM 683 O O . GLU A 1 91 ? 6.658 -3.143 -8.432 1.00 87.69 91 GLU A O 1
ATOM 688 N N . GLY A 1 92 ? 7.308 -1.348 -9.621 1.00 88.56 92 GLY A N 1
ATOM 689 C CA . GLY A 1 92 ? 6.881 -0.365 -8.628 1.00 88.56 92 GLY A CA 1
ATOM 690 C C . GLY A 1 92 ? 5.374 -0.404 -8.356 1.00 88.56 92 GLY A C 1
ATOM 691 O O . GLY A 1 92 ? 4.948 -0.271 -7.208 1.00 88.56 92 GLY A O 1
ATOM 692 N N . TYR A 1 93 ? 4.561 -0.640 -9.385 1.00 88.69 93 TYR A N 1
ATOM 693 C CA . TYR A 1 93 ? 3.110 -0.755 -9.285 1.00 88.69 93 TYR A CA 1
ATOM 694 C C . TYR A 1 93 ? 2.702 -2.003 -8.498 1.00 88.69 93 TYR A C 1
ATOM 696 O O . TYR A 1 93 ? 1.910 -1.905 -7.557 1.00 88.69 93 TYR A O 1
ATOM 704 N N . ALA A 1 94 ? 3.273 -3.166 -8.827 1.00 91.12 94 ALA A N 1
ATOM 705 C CA . ALA A 1 94 ? 3.003 -4.408 -8.107 1.00 91.12 94 ALA A CA 1
ATOM 706 C C . ALA A 1 94 ? 3.431 -4.314 -6.631 1.00 91.12 94 ALA A C 1
ATOM 708 O O . ALA A 1 94 ? 2.670 -4.690 -5.729 1.00 91.12 94 ALA A O 1
ATOM 709 N N . LEU A 1 95 ? 4.616 -3.752 -6.368 1.00 90.94 95 LEU A N 1
ATOM 710 C CA . LEU A 1 95 ? 5.106 -3.515 -5.012 1.00 90.94 95 LEU A CA 1
ATOM 711 C C . LEU A 1 95 ? 4.178 -2.564 -4.248 1.00 90.94 95 LEU A C 1
ATOM 713 O O . LEU A 1 95 ? 3.721 -2.906 -3.155 1.00 90.94 95 LEU A O 1
ATOM 717 N N . GLY A 1 96 ? 3.848 -1.412 -4.837 1.00 90.94 96 GLY A N 1
ATOM 718 C CA . GLY A 1 96 ? 2.957 -0.413 -4.252 1.00 90.94 96 GLY A CA 1
ATOM 719 C C . GLY A 1 96 ? 1.573 -0.974 -3.926 1.00 90.94 96 GLY A C 1
ATOM 720 O O . GLY A 1 96 ? 1.047 -0.710 -2.846 1.00 90.94 96 GLY A O 1
ATOM 721 N N . ALA A 1 97 ? 1.015 -1.819 -4.798 1.00 92.75 97 ALA A N 1
ATOM 722 C CA . ALA A 1 97 ? -0.254 -2.499 -4.553 1.00 92.75 97 ALA A CA 1
ATOM 723 C C . ALA A 1 97 ? -0.172 -3.455 -3.351 1.00 92.75 97 ALA A C 1
ATOM 725 O O . ALA A 1 97 ? -1.033 -3.424 -2.469 1.00 92.75 97 ALA A O 1
ATOM 726 N N . SER A 1 98 ? 0.882 -4.274 -3.277 1.00 93.62 98 SER A N 1
ATOM 727 C CA . SER A 1 98 ? 1.081 -5.205 -2.158 1.00 93.62 98 SER A CA 1
ATOM 728 C C . SER A 1 98 ? 1.280 -4.481 -0.819 1.00 93.62 98 SER A C 1
ATOM 730 O O . SER A 1 98 ? 0.768 -4.916 0.217 1.00 93.62 98 SER A O 1
ATOM 732 N N . LEU A 1 99 ? 1.979 -3.345 -0.850 1.00 92.69 99 LEU A N 1
ATOM 733 C CA . LEU A 1 99 ? 2.251 -2.509 0.309 1.00 92.69 99 LEU A CA 1
ATOM 734 C C . LEU A 1 99 ? 0.984 -1.792 0.776 1.00 92.69 99 LEU A C 1
ATOM 736 O O . LEU A 1 99 ? 0.628 -1.871 1.951 1.00 92.69 99 LEU A O 1
ATOM 740 N N . GLY A 1 100 ? 0.257 -1.173 -0.156 1.00 92.69 100 GLY A N 1
ATOM 741 C CA . GLY A 1 100 ? -1.021 -0.520 0.107 1.00 92.69 100 GLY A CA 1
ATOM 742 C C . GLY A 1 100 ? -2.056 -1.480 0.692 1.00 92.69 100 GLY A C 1
ATOM 743 O O . GLY A 1 100 ? -2.755 -1.114 1.634 1.00 92.69 100 GLY A O 1
ATOM 744 N N . LEU A 1 101 ? -2.103 -2.731 0.218 1.00 96.00 101 LEU A N 1
ATOM 745 C CA . LEU A 1 101 ? -2.992 -3.755 0.771 1.00 96.00 101 LEU A CA 1
ATOM 746 C C . LEU A 1 101 ? -2.663 -4.075 2.237 1.00 96.00 101 LEU A C 1
ATOM 748 O O . LEU A 1 101 ? -3.566 -4.150 3.069 1.00 96.00 101 LEU A O 1
ATOM 752 N N . ARG A 1 102 ? -1.376 -4.233 2.570 1.00 94.88 102 ARG A N 1
ATOM 753 C CA . ARG A 1 102 ? -0.934 -4.502 3.950 1.00 94.88 102 ARG A CA 1
ATOM 754 C C . ARG A 1 102 ? -1.227 -3.326 4.877 1.00 94.88 102 ARG A C 1
ATOM 756 O O . ARG A 1 102 ? -1.776 -3.533 5.955 1.00 94.88 102 ARG A O 1
ATOM 763 N N . VAL A 1 103 ? -0.903 -2.106 4.447 1.00 95.12 103 VAL A N 1
ATOM 764 C CA . VAL A 1 103 ? -1.175 -0.880 5.213 1.00 95.12 103 VAL A CA 1
ATOM 765 C C . VAL A 1 103 ? -2.677 -0.711 5.438 1.00 95.12 103 VAL A C 1
ATOM 767 O O . VAL A 1 103 ? -3.113 -0.506 6.570 1.00 95.12 103 VAL A O 1
ATOM 770 N N . GLY A 1 104 ? -3.477 -0.866 4.381 1.00 95.00 104 GLY A N 1
ATOM 771 C CA . GLY A 1 104 ? -4.931 -0.771 4.458 1.00 95.00 104 GLY A CA 1
ATOM 772 C C . GLY A 1 104 ? -5.539 -1.802 5.406 1.00 95.00 104 GLY A C 1
ATOM 773 O O . GLY A 1 104 ? -6.423 -1.459 6.187 1.00 95.00 104 GLY A O 1
ATOM 774 N N . TRP A 1 105 ? -5.036 -3.040 5.400 1.00 97.00 105 TRP A N 1
ATOM 775 C CA . TRP A 1 105 ? -5.499 -4.076 6.323 1.00 97.00 105 TRP A CA 1
ATOM 776 C C . TRP A 1 105 ? -5.217 -3.718 7.787 1.00 97.00 105 TRP A C 1
ATOM 778 O O . TRP A 1 105 ? -6.127 -3.784 8.610 1.00 97.00 105 TRP A O 1
ATOM 788 N N . ILE A 1 106 ? -3.994 -3.281 8.110 1.00 95.81 106 ILE A N 1
ATOM 789 C CA . ILE A 1 106 ? -3.619 -2.888 9.479 1.00 95.81 106 ILE A CA 1
ATOM 790 C C . ILE A 1 106 ? -4.508 -1.741 9.972 1.00 95.81 106 ILE A C 1
ATOM 792 O O . ILE A 1 106 ? -5.10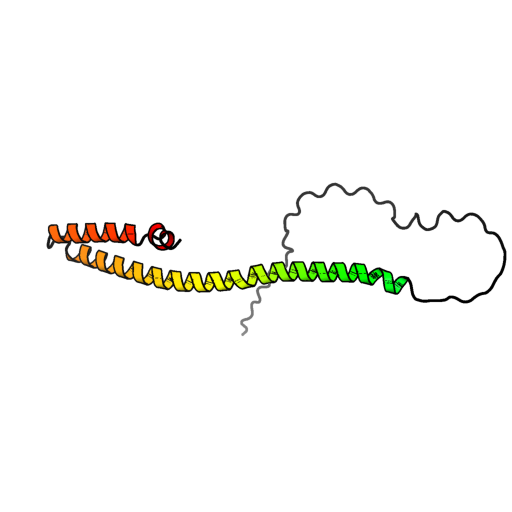2 -1.830 11.048 1.00 95.81 106 ILE A O 1
ATOM 796 N N . LEU A 1 107 ? -4.639 -0.679 9.172 1.00 95.69 107 LEU A N 1
ATOM 797 C CA . LEU A 1 107 ? -5.453 0.481 9.538 1.00 95.69 107 LEU A CA 1
ATOM 798 C C . LEU A 1 107 ? -6.938 0.121 9.659 1.00 95.69 107 LEU A C 1
ATOM 800 O O . LEU A 1 107 ? -7.600 0.580 10.588 1.00 95.69 107 LEU A O 1
ATOM 804 N N . GLY A 1 108 ? -7.448 -0.736 8.771 1.00 96.19 108 GLY A N 1
ATOM 805 C CA . GLY A 1 108 ? -8.828 -1.214 8.816 1.00 96.19 108 GLY A CA 1
ATOM 806 C C . GLY A 1 108 ? -9.132 -2.035 10.071 1.00 96.19 108 GLY A C 1
ATOM 807 O O . GLY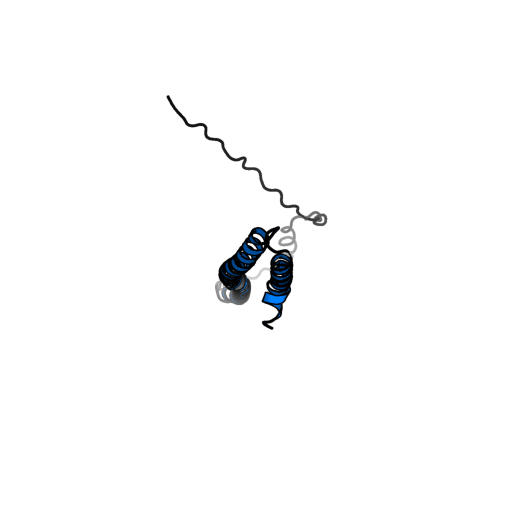 A 1 108 ? -10.171 -1.836 10.697 1.00 96.19 108 GLY A O 1
ATOM 808 N N . VAL A 1 109 ? -8.212 -2.910 10.486 1.00 96.88 109 VAL A N 1
ATOM 809 C CA . VAL A 1 109 ? -8.344 -3.685 11.731 1.00 96.88 109 VAL A CA 1
ATOM 810 C C . VAL A 1 109 ? -8.350 -2.761 12.952 1.00 96.88 109 VAL A C 1
ATOM 812 O O . VAL A 1 109 ? -9.225 -2.891 13.807 1.00 96.88 109 VAL A O 1
ATOM 815 N N . LEU A 1 110 ? -7.431 -1.791 13.019 1.00 95.12 110 LEU A N 1
ATOM 816 C CA . LEU A 1 110 ? -7.374 -0.823 14.122 1.00 95.12 110 LEU A CA 1
ATOM 817 C C . LEU A 1 110 ? -8.631 0.054 14.189 1.00 95.12 110 LEU A C 1
ATOM 819 O O . LEU A 1 110 ? -9.167 0.273 15.272 1.00 95.12 110 LEU A O 1
ATOM 823 N N . GLN A 1 111 ? -9.149 0.490 13.040 1.00 95.50 111 GLN A N 1
ATOM 824 C CA . GLN A 1 111 ? -10.416 1.217 12.965 1.00 95.50 111 GLN A CA 1
ATOM 825 C C . GLN A 1 111 ? -11.603 0.351 13.422 1.00 95.50 111 GLN A C 1
ATOM 827 O O . GLN A 1 111 ? -12.511 0.845 14.090 1.00 95.50 111 GLN A O 1
ATOM 832 N N . GLY A 1 112 ? -11.596 -0.945 13.094 1.00 95.19 112 GLY A N 1
ATOM 833 C CA . GLY A 1 112 ? -12.590 -1.903 13.574 1.00 95.19 112 GLY A CA 1
ATOM 834 C C . GLY A 1 112 ? -12.570 -2.053 15.095 1.00 95.19 112 GLY A C 1
ATOM 835 O O . GLY A 1 112 ? -13.626 -2.035 15.725 1.00 95.19 112 GLY A O 1
ATOM 836 N N . PHE A 1 113 ? -11.380 -2.133 15.696 1.00 94.94 113 PHE A N 1
ATOM 837 C CA . PHE A 1 113 ? -11.239 -2.161 17.152 1.00 94.94 113 PHE A CA 1
ATOM 838 C C . PHE A 1 113 ? -11.701 -0.854 17.802 1.00 94.94 113 PHE A C 1
ATOM 840 O O . PHE A 1 113 ? -12.476 -0.903 18.752 1.00 94.94 113 PHE A O 1
ATOM 847 N N . GLU A 1 114 ? -11.300 0.305 17.279 1.00 93.56 114 GLU A N 1
ATOM 848 C CA . GLU A 1 114 ? -11.748 1.608 17.791 1.00 93.56 114 GLU A CA 1
ATOM 849 C C . GLU A 1 114 ? -13.282 1.706 17.773 1.00 93.56 114 GLU A C 1
ATOM 851 O O . GLU A 1 114 ? -13.900 2.120 18.753 1.00 93.56 114 GLU A O 1
ATOM 856 N N . ALA A 1 115 ? -13.920 1.258 16.687 1.00 93.75 115 ALA A N 1
ATOM 857 C CA . ALA A 1 115 ? -15.375 1.230 16.583 1.00 93.75 115 ALA A CA 1
ATOM 858 C C . ALA A 1 115 ? -16.031 0.249 17.571 1.00 93.75 115 ALA A C 1
ATOM 860 O O . ALA A 1 115 ? -17.097 0.557 18.101 1.00 93.75 115 ALA A O 1
ATOM 861 N N . ALA A 1 116 ? -15.412 -0.908 17.827 1.00 94.00 116 ALA A N 1
ATOM 862 C CA . ALA A 1 116 ? -15.936 -1.923 18.741 1.00 94.00 116 ALA A CA 1
ATOM 863 C C . ALA A 1 116 ? -15.887 -1.488 20.215 1.00 94.00 116 ALA A C 1
ATOM 865 O O . ALA A 1 116 ? -16.791 -1.818 20.979 1.00 94.00 116 ALA A O 1
ATOM 866 N N . TRP A 1 117 ? -14.850 -0.744 20.611 1.00 93.25 117 TRP A N 1
ATOM 867 C CA . TRP A 1 117 ? -14.663 -0.302 21.999 1.00 93.25 117 TRP A CA 1
ATOM 868 C C . TRP A 1 117 ? -15.368 1.013 22.331 1.00 93.25 117 TRP A C 1
ATOM 870 O O . TRP A 1 117 ? -15.550 1.338 23.506 1.00 93.25 117 TRP A O 1
ATOM 880 N N . LYS A 1 118 ? -15.825 1.747 21.313 1.00 91.25 118 LYS A N 1
ATOM 881 C CA . LYS A 1 118 ? -16.532 3.016 21.478 1.00 91.25 118 LYS A CA 1
ATOM 882 C C . LYS A 1 118 ? -17.781 2.853 22.353 1.00 91.25 118 LYS A C 1
ATOM 884 O O . LYS A 1 118 ? -18.750 2.208 21.961 1.00 91.25 118 LYS A O 1
ATOM 889 N N . GLY A 1 119 ? -17.773 3.485 23.526 1.00 88.38 119 GLY A N 1
ATOM 890 C CA . GLY A 1 119 ? -18.880 3.438 24.488 1.00 88.38 119 GLY A CA 1
ATOM 891 C C . GLY A 1 119 ? -18.979 2.145 25.309 1.00 88.38 119 GLY A C 1
ATOM 892 O O . GLY A 1 119 ? -19.886 2.040 26.132 1.00 88.38 119 GLY A O 1
ATOM 893 N N . VAL A 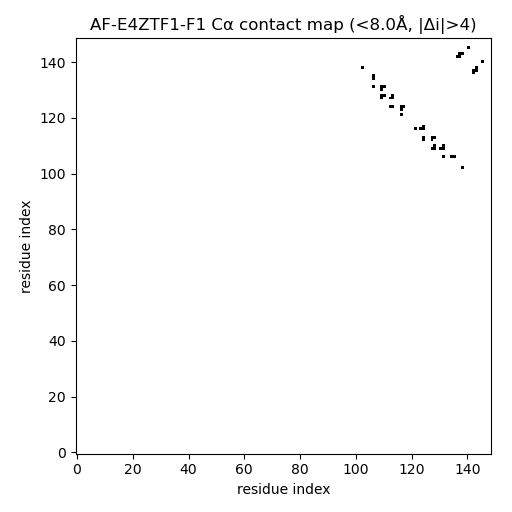1 120 ? -18.066 1.186 25.113 1.00 91.44 120 VAL A N 1
ATOM 894 C CA . VAL A 1 120 ? -17.934 -0.020 25.950 1.00 91.44 120 VAL A CA 1
ATOM 895 C C . VAL A 1 120 ? -16.879 0.209 27.026 1.00 91.44 120 VAL A C 1
ATOM 897 O O . VAL A 1 120 ? -17.154 0.025 28.209 1.00 91.44 120 VAL A O 1
ATOM 900 N N . ASP A 1 121 ? -15.687 0.644 26.615 1.00 92.56 121 ASP A N 1
ATOM 901 C CA . ASP A 1 121 ? -14.582 0.967 27.512 1.00 92.56 121 ASP A CA 1
ATOM 902 C C . ASP A 1 121 ? -13.800 2.158 26.952 1.00 92.56 121 ASP A C 1
ATOM 904 O O . ASP A 1 121 ? -13.119 2.055 25.931 1.00 92.56 121 ASP A O 1
ATOM 908 N N . GLU A 1 122 ? -13.909 3.298 27.633 1.00 92.69 122 GLU A N 1
ATOM 909 C CA . GLU A 1 122 ? -13.277 4.551 27.214 1.00 92.69 122 GLU A CA 1
ATOM 910 C C . GLU A 1 122 ? -11.743 4.482 27.277 1.00 92.69 122 GLU A C 1
ATOM 912 O O . GLU A 1 122 ? -11.059 5.125 26.485 1.00 92.69 122 GLU A O 1
ATOM 917 N N . ARG A 1 123 ? -11.179 3.681 28.193 1.00 93.19 123 ARG A N 1
ATOM 918 C CA . ARG A 1 123 ? -9.721 3.542 28.315 1.00 93.19 123 ARG A CA 1
ATOM 919 C C . ARG A 1 123 ? -9.164 2.769 27.133 1.00 93.19 123 ARG A C 1
ATOM 921 O O . ARG A 1 123 ? -8.229 3.229 26.487 1.00 93.19 123 ARG A O 1
ATOM 928 N N . VAL A 1 124 ? -9.773 1.624 26.831 1.00 92.19 124 VAL A N 1
ATOM 929 C CA . VAL A 1 124 ? -9.369 0.789 25.692 1.00 92.19 124 VAL A CA 1
ATOM 930 C C . VAL A 1 124 ? -9.619 1.525 24.376 1.00 92.19 124 VAL A C 1
ATOM 932 O O . VAL A 1 124 ? -8.800 1.446 23.464 1.00 92.19 124 VAL A O 1
ATOM 935 N N . PHE A 1 125 ? -10.713 2.286 24.279 1.00 93.06 125 PHE A N 1
ATOM 936 C CA . PHE A 1 125 ? -10.992 3.139 23.127 1.00 93.06 125 PHE A CA 1
ATOM 937 C C . PHE A 1 125 ? -9.861 4.144 22.864 1.00 93.06 125 PHE A C 1
ATOM 939 O O . PHE A 1 125 ? -9.336 4.184 21.751 1.00 93.06 125 PHE A O 1
ATOM 946 N N . GLU A 1 126 ? -9.440 4.906 23.877 1.00 93.50 126 GLU A N 1
ATOM 947 C CA . GLU A 1 126 ? -8.360 5.889 23.728 1.00 93.50 126 GLU A CA 1
ATOM 948 C C . GLU A 1 126 ? -6.990 5.231 23.473 1.00 93.50 126 GLU A C 1
ATOM 950 O O . GLU A 1 126 ? -6.204 5.744 22.675 1.00 93.50 126 GLU A O 1
ATOM 955 N N . GLU A 1 127 ? -6.712 4.056 24.051 1.00 94.81 127 GLU A N 1
ATOM 956 C CA . GLU A 1 127 ? -5.500 3.280 23.736 1.00 94.81 127 GLU A CA 1
ATOM 957 C C . GLU A 1 127 ? -5.460 2.840 22.264 1.00 94.81 127 GLU A C 1
ATOM 959 O O . GLU A 1 127 ? -4.463 3.057 21.567 1.00 94.81 127 GLU A O 1
ATOM 964 N N . VAL A 1 128 ? -6.549 2.249 21.762 1.00 94.81 128 VAL A N 1
ATOM 965 C CA . VAL A 1 128 ? -6.649 1.794 20.366 1.00 94.81 128 VAL A CA 1
ATOM 966 C C . VAL A 1 128 ? -6.605 2.978 19.403 1.00 94.81 128 VAL A C 1
ATOM 968 O O . VAL A 1 128 ? -5.969 2.898 18.349 1.00 94.81 128 VAL A O 1
ATOM 971 N N . ARG A 1 129 ? -7.236 4.095 19.769 1.00 94.94 129 ARG A N 1
ATOM 972 C CA . ARG A 1 129 ? -7.185 5.341 19.007 1.00 94.94 129 ARG A CA 1
ATOM 973 C C . ARG A 1 129 ? -5.760 5.881 18.909 1.00 94.94 129 ARG A C 1
ATOM 975 O O . ARG A 1 129 ? -5.304 6.163 17.802 1.00 94.94 129 ARG A O 1
ATOM 982 N N . GLY A 1 130 ? -5.036 5.954 20.026 1.00 94.94 130 GLY A N 1
ATOM 983 C CA . GLY A 1 130 ? -3.633 6.370 20.039 1.00 94.94 130 GLY A CA 1
ATOM 984 C C . GLY A 1 130 ? -2.750 5.455 19.186 1.00 94.94 130 GLY A C 1
ATOM 985 O O . GLY A 1 130 ? -1.915 5.931 18.413 1.00 94.94 130 GLY A O 1
ATOM 986 N N . LEU A 1 131 ? -2.983 4.140 19.246 1.00 95.12 131 LEU A N 1
ATOM 987 C CA . LEU A 1 131 ? -2.280 3.171 18.407 1.00 95.12 131 LEU A CA 1
ATOM 988 C C . LEU A 1 131 ? -2.585 3.366 16.914 1.00 95.12 131 LEU A C 1
ATOM 990 O O . LEU A 1 131 ? -1.673 3.285 16.090 1.00 95.12 131 LEU A O 1
ATOM 994 N N . ARG A 1 132 ? -3.840 3.662 16.547 1.00 94.94 132 ARG A N 1
ATOM 995 C CA . ARG A 1 132 ? -4.220 3.965 15.158 1.00 94.94 132 ARG A CA 1
ATOM 996 C C . ARG A 1 132 ? -3.552 5.237 14.653 1.00 94.94 132 ARG A C 1
ATOM 998 O O . ARG A 1 132 ? -3.061 5.247 13.528 1.00 94.94 132 ARG A O 1
ATOM 1005 N N . GLU A 1 133 ? -3.528 6.294 15.457 1.00 95.31 133 GLU A N 1
ATOM 1006 C CA . GLU A 1 133 ? -2.887 7.561 15.091 1.00 95.31 133 GLU A CA 1
ATOM 1007 C C . GLU A 1 133 ? -1.378 7.380 14.867 1.00 95.31 133 GLU A C 1
ATOM 1009 O O . GLU A 1 133 ? -0.829 7.873 13.877 1.00 95.31 133 GLU A O 1
ATOM 1014 N N . LEU A 1 134 ? -0.719 6.597 15.725 1.00 94.56 134 LEU A N 1
ATOM 1015 C CA . LEU A 1 134 ? 0.689 6.238 15.565 1.00 94.56 134 LEU A CA 1
ATOM 1016 C C . LEU A 1 134 ? 0.915 5.394 14.303 1.00 94.56 134 LEU A C 1
ATOM 1018 O O . LEU A 1 134 ? 1.778 5.731 13.492 1.00 94.56 134 LEU A O 1
ATOM 1022 N N . ALA A 1 135 ? 0.097 4.363 14.079 1.00 93.44 135 ALA A N 1
ATOM 1023 C CA . ALA A 1 135 ? 0.175 3.530 12.881 1.00 93.44 135 ALA A CA 1
ATOM 1024 C C . ALA A 1 135 ? -0.049 4.343 11.594 1.00 93.44 135 ALA A C 1
ATOM 1026 O O . ALA A 1 135 ? 0.646 4.136 10.605 1.00 93.44 135 ALA A O 1
ATOM 1027 N N . GLN A 1 136 ? -0.974 5.306 11.593 1.00 93.19 136 GLN A N 1
ATOM 1028 C CA . GLN A 1 136 ? -1.225 6.173 10.440 1.00 93.19 136 GLN A CA 1
ATOM 1029 C C . GLN A 1 136 ? -0.024 7.073 10.120 1.00 93.19 136 GLN A C 1
ATOM 1031 O O . GLN A 1 136 ? 0.248 7.344 8.950 1.00 93.19 136 GLN A O 1
ATOM 1036 N N . LYS A 1 137 ? 0.709 7.513 11.148 1.00 92.06 137 LYS A N 1
ATOM 1037 C CA . LYS A 1 137 ? 1.946 8.275 10.978 1.00 92.06 137 LYS A CA 1
ATOM 1038 C C . LYS A 1 137 ? 3.078 7.396 10.440 1.00 92.06 137 LYS A C 1
ATOM 1040 O O . LYS A 1 137 ? 3.727 7.780 9.472 1.00 92.06 137 LYS A O 1
ATOM 1045 N N . GLU A 1 138 ? 3.305 6.229 11.040 1.00 90.25 138 GLU A N 1
ATOM 1046 C CA . GLU A 1 138 ? 4.417 5.337 10.675 1.00 90.25 138 GLU A CA 1
ATOM 1047 C C . GLU A 1 138 ? 4.236 4.657 9.316 1.00 90.25 138 GLU A C 1
ATOM 1049 O O . GLU A 1 138 ? 5.203 4.488 8.577 1.00 90.25 138 GLU A O 1
ATOM 1054 N N . LEU A 1 139 ? 3.003 4.292 8.962 1.00 91.06 139 LEU A N 1
ATOM 1055 C CA . LEU A 1 139 ? 2.676 3.677 7.673 1.00 91.06 139 LEU A CA 1
ATOM 1056 C C . LEU A 1 139 ? 2.468 4.716 6.559 1.00 91.06 139 LEU A C 1
ATOM 1058 O O . LEU A 1 139 ? 2.099 4.361 5.437 1.00 91.06 139 LEU A O 1
ATOM 1062 N N . GLY A 1 140 ? 2.695 5.999 6.851 1.00 86.81 140 GLY A N 1
ATOM 1063 C CA . GLY A 1 140 ? 2.691 7.059 5.855 1.00 86.81 140 GLY A CA 1
ATOM 1064 C C . GLY A 1 140 ? 3.789 6.842 4.814 1.00 86.81 140 GLY A C 1
ATOM 1065 O O . GLY A 1 140 ? 4.913 6.470 5.142 1.00 86.81 140 GLY A O 1
ATOM 1066 N N . LEU A 1 141 ? 3.481 7.122 3.544 1.00 77.50 141 LEU A N 1
ATOM 1067 C CA . LEU A 1 141 ? 4.379 6.858 2.411 1.00 77.50 141 LEU A CA 1
ATOM 1068 C C . LEU A 1 141 ? 5.780 7.478 2.591 1.00 77.50 141 LEU A C 1
ATOM 1070 O O . LEU A 1 141 ? 6.776 6.892 2.185 1.00 77.50 141 LEU A O 1
ATOM 1074 N N . GLN A 1 142 ? 5.856 8.647 3.233 1.00 72.94 142 GLN A N 1
ATOM 1075 C CA . GLN A 1 142 ? 7.110 9.357 3.507 1.00 72.94 142 GLN A CA 1
ATOM 1076 C C . GLN A 1 142 ? 8.020 8.590 4.475 1.00 72.94 142 GLN A C 1
ATOM 1078 O O . GLN A 1 142 ? 9.224 8.512 4.256 1.00 72.94 142 GLN A O 1
ATOM 1083 N N . GLU A 1 143 ? 7.446 7.981 5.511 1.00 81.31 143 GLU A N 1
ATOM 1084 C CA . GLU A 1 143 ? 8.183 7.182 6.494 1.00 81.31 143 GLU A CA 1
ATOM 1085 C C . GLU A 1 143 ? 8.536 5.799 5.939 1.00 81.31 143 GLU A C 1
ATOM 1087 O O . GLU A 1 143 ? 9.620 5.275 6.192 1.00 81.31 143 GLU A O 1
ATOM 1092 N N . LEU A 1 144 ? 7.634 5.230 5.141 1.00 75.12 144 LEU A N 1
ATOM 1093 C CA . LEU A 1 144 ? 7.758 3.886 4.591 1.00 75.12 144 LEU A CA 1
ATOM 1094 C C . LEU A 1 144 ? 8.767 3.815 3.435 1.00 75.12 144 LEU A C 1
ATOM 1096 O O . LEU A 1 144 ? 9.528 2.857 3.346 1.00 75.12 144 LEU A O 1
ATOM 1100 N N . CYS A 1 145 ? 8.802 4.837 2.574 1.00 72.94 145 CYS A N 1
ATOM 1101 C CA . CYS A 1 145 ? 9.740 4.924 1.451 1.00 72.94 145 CYS A CA 1
ATOM 1102 C C . CYS A 1 145 ? 11.016 5.720 1.782 1.00 72.94 145 CYS A C 1
ATOM 1104 O O . CYS A 1 145 ? 12.010 5.580 1.076 1.00 72.94 145 CYS A O 1
ATOM 1106 N N . GLY A 1 146 ? 11.016 6.546 2.835 1.00 67.94 146 GLY A N 1
ATOM 1107 C CA . GLY A 1 146 ? 12.165 7.380 3.215 1.00 67.94 146 GLY A CA 1
ATOM 1108 C C . GLY A 1 146 ? 13.246 6.665 4.033 1.00 67.94 146 GLY A C 1
ATOM 1109 O O . GLY A 1 146 ? 14.357 7.171 4.142 1.00 67.94 146 GLY A O 1
ATOM 1110 N N . LYS A 1 147 ? 12.951 5.487 4.597 1.00 60.47 147 LYS A N 1
ATOM 1111 C CA . LYS A 1 147 ? 13.868 4.729 5.473 1.00 60.47 147 LYS A CA 1
ATOM 1112 C C . LYS A 1 147 ? 14.752 3.702 4.749 1.00 60.47 147 LYS A C 1
ATOM 1114 O O . LYS A 1 147 ? 15.488 2.976 5.409 1.00 60.47 147 LYS A O 1
ATOM 1119 N N . SER A 1 148 ? 14.692 3.625 3.420 1.00 50.66 148 SER A N 1
ATOM 1120 C CA . SER A 1 148 ? 15.432 2.630 2.620 1.00 50.66 148 SER A CA 1
ATOM 1121 C C . SER A 1 148 ? 16.576 3.212 1.773 1.00 50.66 148 SER A C 1
ATOM 1123 O O . SER A 1 148 ? 16.973 2.578 0.799 1.00 50.66 148 SER A O 1
ATOM 1125 N N . GLY A 1 149 ? 17.097 4.394 2.126 1.00 42.59 149 GLY A N 1
ATOM 1126 C CA . GLY A 1 149 ? 18.248 5.034 1.471 1.00 42.59 149 GLY A CA 1
ATOM 1127 C C . GLY A 1 149 ? 19.484 5.062 2.354 1.00 42.59 149 GLY A C 1
ATOM 1128 O O . GLY A 1 149 ? 19.348 5.535 3.503 1.00 42.59 149 GLY A O 1
#

Sequence (149 aa):
MNPLGEVSPPQGPTHLAAGHAPPTPPHDNPLDDIYHSAPPSPTAPNTLPAHPRAHEILSDLPSRQRALDTDAYREGLANNKGQYLQAGFDEGYALGASLGLRVGWILGVLQGFEAAWKGVDERVFEEVRGLRELAQKELGLQELCGKSG

Secondary structure (DSSP, 8-state):
--------------------PPPPP----TTTTSSS-----------------SHHHHHHHHHHHHHHHHHHHHHHHHHHHHHHHHHHHHHHHHHHHHHHHHHHHHHHHHHHHHHHHTTT-HHHHHHHHHHHHHHHHHTSHHHHHHT--

Mean predicted aligned error: 20.57 Å

pLDDT: mean 71.3, std 19.48, ran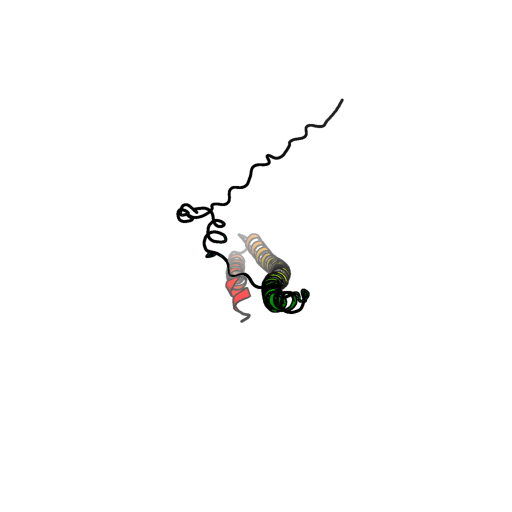ge [35.97, 97.0]

Radius of gyration: 38.31 Å; Cα contacts (8 Å, |Δi|>4): 24; chains: 1; bounding box: 77×42×110 Å